Protein 7F01 (pdb70)

Secondary structure (DSSP, 8-state):
----PPPPPPPPPPPP------/----PPPPPPPPPPPP------/------PPPPP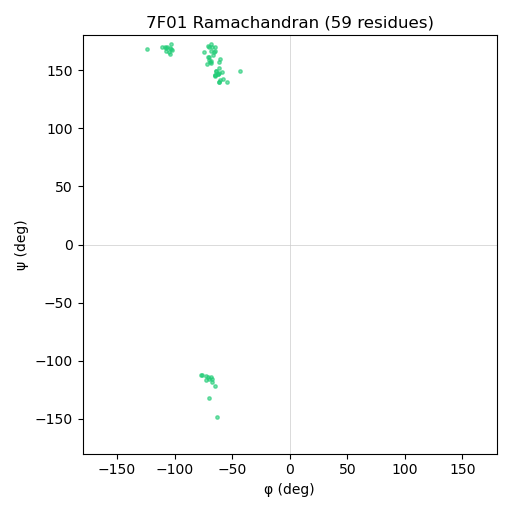PPPPP------

Radius of gyration: 21.05 Å; Cα contacts (8 Å, |Δi|>4): 224; chains: 3; bounding box: 38×9×74 Å

B-factor: mean 18.82, std 9.12, range [4.13, 52.6]

Solvent-accessible surface area: 5560 Å² total

Structure (mmCIF, N/CA/C/O backbone):
data_7F01
#
_entry.id   7F01
#
_cell.length_a   20.320
_cell.length_b   21.260
_cell.length_c   67.600
_cell.angle_alpha   90.000
_cell.angle_beta   90.380
_cell.angle_gamma   90.000
#
_symmetry.space_group_name_H-M   'P 1 21 1'
#
loop_
_entity.id
_entity.type
_entity.pdbx_description
1 polymer 'collagen type XVII'
2 non-polymer 'SULFATE ION'
3 water water
#
loop_
_atom_site.group_PDB
_atom_site.id
_atom_site.type_symbol
_atom_site.label_atom_id
_atom_site.label_alt_id
_atom_site.label_comp_id
_atom_site.label_asym_id
_atom_site.label_entity_id
_atom_site.label_seq_id
_atom_site.pdbx_PDB_ins_code
_atom_site.Cartn_x
_atom_site.Cartn_y
_atom_site.Cartn_z
_atom_site.occupancy
_atom_site.B_iso_or_equiv
_atom_site.auth_seq_id
_atom_site.auth_comp_id
_atom_site.auth_asym_id
_atom_site.auth_atom_id
_atom_site.pdbx_PDB_model_num
ATOM 4 N N . PRO A 1 2 ? 10.445 -1.170 56.512 1.00 13.54 2 PRO A N 1
ATOM 5 C CA . PRO A 1 2 ? 10.566 -1.208 55.051 1.00 14.23 2 PRO A CA 1
ATOM 6 C C . PRO A 1 2 ? 9.323 -0.652 54.371 1.00 11.93 2 PRO A C 1
ATOM 7 O O . PRO A 1 2 ? 8.250 -0.625 54.970 1.00 11.08 2 PRO A O 1
ATOM 19 N N . GLY A 1 4 ? 5.943 -0.389 52.185 1.00 13.05 4 GLY A N 1
ATOM 20 C CA . GLY A 1 4 ? 4.844 -1.315 52.011 1.00 10.52 4 GLY A CA 1
ATOM 21 C C . GLY A 1 4 ? 4.867 -1.939 50.633 1.00 8.33 4 GLY A C 1
ATOM 22 O O . GLY A 1 4 ? 5.585 -1.471 49.749 1.00 10.58 4 GLY A O 1
ATOM 23 N N . PRO A 1 5 ? 4.085 -3.008 50.442 1.00 8.59 5 PRO A N 1
ATOM 24 C CA . PRO A 1 5 ? 4.004 -3.625 49.116 1.00 12.22 5 PRO A CA 1
ATOM 25 C C . PRO A 1 5 ? 3.374 -2.677 48.107 1.00 14.92 5 PRO A C 1
ATOM 26 O O . PRO A 1 5 ? 2.635 -1.771 48.494 1.00 11.19 5 PRO A O 1
ATOM 38 N N . GLY A 1 7 ? 0.751 -1.263 45.303 1.00 12.21 7 GLY A N 1
ATOM 39 C CA . GLY A 1 7 ? -0.688 -1.377 45.206 1.00 11.87 7 GLY A CA 1
ATOM 40 C C . GLY A 1 7 ? -1.113 -2.413 44.184 1.00 10.61 7 GLY A C 1
ATOM 41 O O . GLY A 1 7 ? -0.299 -2.907 43.401 1.00 9.96 7 GLY A O 1
ATOM 42 N N . GLN A 1 8 ? -2.400 -2.744 44.208 1.00 7.63 8 GLN A N 1
ATOM 43 C CA . GLN A 1 8 ? -2.975 -3.645 43.221 1.00 9.04 8 GLN A CA 1
ATOM 44 C C . GLN A 1 8 ? -2.854 -3.070 41.815 1.00 9.22 8 GLN A C 1
ATOM 45 O O . GLN A 1 8 ? -2.826 -1.853 41.616 1.00 9.04 8 GLN A O 1
ATOM 51 N N . ARG A 1 9 ? -2.793 -3.968 40.834 1.00 9.72 9 ARG A N 1
ATOM 52 C CA . ARG A 1 9 ? -2.865 -3.558 39.440 1.00 11.90 9 ARG A CA 1
ATOM 53 C C . ARG A 1 9 ? -4.168 -2.812 39.181 1.00 11.75 9 ARG A C 1
ATOM 54 O O . ARG A 1 9 ? -5.200 -3.082 39.802 1.00 11.75 9 ARG A O 1
ATOM 62 N N . GLY A 1 10 ? -4.115 -1.860 38.254 1.00 7.69 10 GLY A N 1
ATOM 63 C CA . GLY A 1 10 ? -5.315 -1.153 37.867 1.00 7.29 10 GLY A CA 1
ATOM 64 C C . GLY A 1 10 ? -6.270 -2.019 37.065 1.00 15.20 10 GLY A C 1
ATOM 65 O O . GLY A 1 10 ? -5.914 -3.060 36.511 1.00 9.77 10 GLY A O 1
ATOM 66 N N . ARG A 1 11 ? -7.518 -1.565 37.019 1.00 7.39 11 ARG A N 1
ATOM 67 C CA . ARG A 1 11 ? -8.558 -2.213 36.233 1.00 7.76 11 ARG A CA 1
ATOM 68 C C . ARG A 1 11 ? -8.228 -2.137 34.744 1.00 7.54 11 ARG A C 1
ATOM 69 O O . ARG A 1 11 ? -7.576 -1.198 34.279 1.00 7.84 11 ARG A O 1
ATOM 77 N N . GLU A 1 12 ? -8.665 -3.151 33.993 1.00 7.90 12 GLU A N 1
ATOM 78 C CA . GLU A 1 12 ? -8.496 -3.119 32.544 1.00 7.79 12 GLU A CA 1
ATOM 79 C C . GLU A 1 12 ? -9.241 -1.928 31.954 1.00 13.37 12 GLU A C 1
ATOM 80 O O . GLU A 1 12 ? -10.359 -1.605 32.369 1.00 7.98 12 GLU A O 1
ATOM 86 N N . GLY A 1 13 ? -8.614 -1.276 30.978 1.00 7.33 13 GLY A N 1
ATOM 87 C CA . GLY A 1 13 ? -9.167 -0.093 30.364 1.00 7.25 13 GLY A CA 1
ATOM 88 C C . GLY A 1 13 ? -10.456 -0.357 29.612 1.00 7.62 13 GLY A C 1
ATOM 89 O O . GLY A 1 13 ? -10.835 -1.504 29.354 1.00 7.94 13 GLY A O 1
ATOM 90 N N . PRO A 1 14 ? -11.162 0.711 29.254 1.00 8.06 14 PRO A N 1
ATOM 91 C CA . PRO A 1 14 ? -12.432 0.555 28.536 1.00 8.12 14 PRO A CA 1
ATOM 92 C C . PRO A 1 14 ? -12.208 0.159 27.084 1.00 12.49 14 PRO A C 1
ATOM 93 O O . PRO A 1 14 ? -11.107 0.248 26.537 1.00 15.04 14 PRO A O 1
ATOM 97 N N . MET A 1 15 ? -13.292 -0.294 26.458 1.00 11.70 15 MET A N 1
ATOM 98 C CA . MET A 1 15 ? -13.250 -0.666 25.050 1.00 8.65 15 MET A CA 1
ATOM 99 C C . MET A 1 15 ? -12.974 0.556 24.184 1.00 13.24 15 MET A C 1
ATOM 100 O O . MET A 1 15 ? -13.431 1.663 24.481 1.00 13.77 15 MET A O 1
ATOM 105 N N . GLY A 1 16 ? -12.227 0.349 23.102 1.00 11.18 16 GLY A N 1
ATOM 106 C CA . GLY A 1 16 ? -11.915 1.411 22.176 1.00 11.56 16 GLY A CA 1
ATOM 107 C C . GLY A 1 16 ? -13.120 1.847 21.370 1.00 8.69 16 GLY A C 1
ATOM 108 O O . GLY A 1 16 ? -14.179 1.213 21.402 1.00 9.60 16 GLY A O 1
ATOM 109 N N . PRO A 1 17 ? -12.982 2.946 20.633 1.00 9.10 17 PRO A N 1
ATOM 110 C CA . PRO A 1 17 ? -14.106 3.453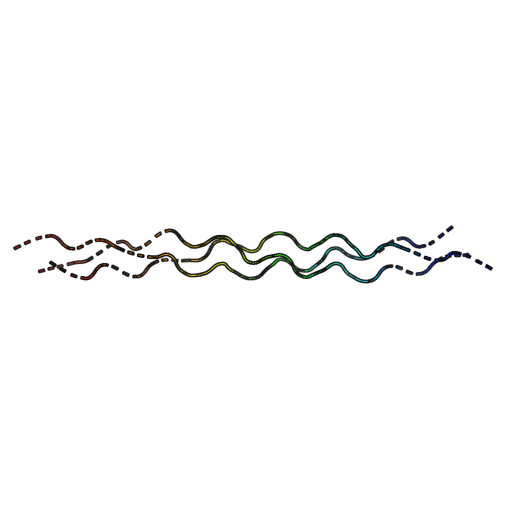 19.841 1.00 11.05 17 PRO A CA 1
ATOM 111 C C . PRO A 1 17 ? -14.392 2.563 18.643 1.00 9.65 17 PRO A C 1
ATOM 112 O O . PRO A 1 17 ? -13.523 1.845 18.142 1.00 10.51 17 PRO A O 1
ATOM 116 N N . ARG A 1 18 ? -15.641 2.616 18.183 1.00 12.35 18 ARG A N 1
ATOM 117 C CA . ARG A 1 18 ? -16.005 1.882 16.979 1.00 17.12 18 ARG A CA 1
ATOM 118 C C . ARG A 1 18 ? -15.215 2.405 15.785 1.00 10.19 18 ARG A C 1
ATOM 119 O O . ARG A 1 18 ? -14.875 3.589 15.703 1.00 13.72 18 ARG A O 1
ATOM 127 N N . GLY A 1 19 ? -14.903 1.498 14.861 1.00 12.74 19 GLY A N 1
ATOM 128 C CA . GLY A 1 19 ? -14.126 1.824 13.692 1.00 10.87 19 GLY A CA 1
ATOM 129 C C . GLY A 1 19 ? -14.820 2.793 12.759 1.00 13.83 19 GLY A C 1
ATOM 130 O O . GLY A 1 19 ? -16.007 3.100 12.905 1.00 12.72 19 GLY A O 1
ATOM 131 N N . PRO A 1 20 ? -14.075 3.301 11.768 1.00 12.73 20 PRO A N 1
ATOM 132 C CA . PRO A 1 20 ? -14.607 4.236 10.773 1.00 15.14 20 PRO A CA 1
ATOM 133 C C . PRO A 1 20 ? -15.619 3.563 9.855 1.00 14.65 20 PRO A C 1
ATOM 134 O O . PRO A 1 20 ? -15.622 2.337 9.740 1.00 14.51 20 PRO A O 1
ATOM 146 N N . GLY A 1 22 ? -17.503 1.983 6.604 1.00 13.25 22 GLY A N 1
ATOM 147 C CA . GLY A 1 22 ? -17.029 1.215 5.471 1.00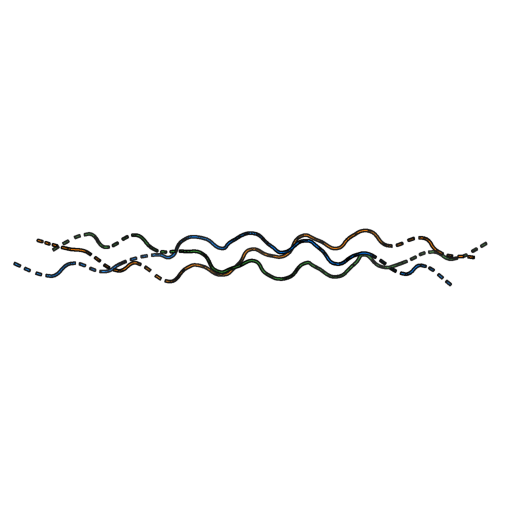 13.52 22 GLY A CA 1
ATOM 148 C C . GLY A 1 22 ? -17.085 2.003 4.179 1.00 18.60 22 GLY A C 1
ATOM 149 O O . GLY A 1 22 ? -17.650 3.095 4.137 1.00 23.09 22 GLY A O 1
ATOM 150 N N . PRO A 1 23 ? -16.480 1.462 3.115 1.00 16.29 23 PRO A N 1
ATOM 151 C CA . PRO A 1 23 ? -16.544 2.114 1.802 1.00 23.70 23 PRO A CA 1
ATOM 152 C C . PRO A 1 23 ? -17.959 2.082 1.236 1.00 23.94 23 PRO A C 1
ATOM 153 O O . PRO A 1 23 ? -18.756 1.237 1.643 1.00 27.72 23 PRO A O 1
ATOM 165 N N . GLY A 1 25 ? -21.041 1.173 -1.275 1.00 30.57 25 GLY A N 1
ATOM 166 C CA . GLY A 1 25 ? -21.349 -0.037 -2.011 1.00 30.35 25 GLY A CA 1
ATOM 167 C C . GLY A 1 25 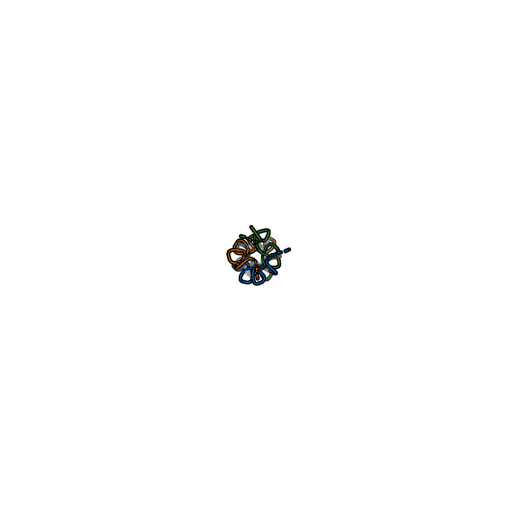? -21.134 0.095 -3.507 1.00 29.47 25 GLY A C 1
ATOM 168 O O . GLY A 1 25 ? -20.907 1.194 -4.012 1.00 30.43 25 GLY A O 1
ATOM 169 N N . PRO A 1 26 ? -21.195 -1.035 -4.227 1.00 19.82 26 PRO A N 1
ATOM 170 C CA . PRO A 1 26 ? -21.051 -1.095 -5.688 1.00 25.11 26 PRO A CA 1
ATOM 171 C C . PRO A 1 26 ? -22.159 -0.348 -6.428 1.00 27.54 26 PRO A C 1
ATOM 172 O O . PRO A 1 26 ? -23.321 -0.414 -6.023 1.00 24.22 26 PRO A O 1
ATOM 184 N N . GLY A 1 28 ? -24.869 0.451 -9.615 1.00 30.32 28 GLY A N 1
ATOM 185 C CA . GLY A 1 28 ? -25.715 -0.336 -10.494 1.00 40.45 28 GLY A CA 1
ATOM 186 C C . GLY A 1 28 ? -26.344 -1.568 -9.871 1.00 38.63 28 GLY A C 1
ATOM 187 O O . GLY A 1 28 ? -26.536 -2.580 -10.545 1.00 25.25 28 GLY A O 1
ATOM 192 N N . PRO B 1 2 ? 7.493 -2.284 61.605 1.00 23.28 2 PRO B N 1
ATOM 193 C CA . PRO B 1 2 ? 6.555 -3.004 60.735 1.00 23.11 2 PRO B CA 1
ATOM 194 C C . PRO B 1 2 ? 6.634 -2.505 59.299 1.00 20.91 2 PRO B C 1
ATOM 195 O O . PRO B 1 2 ? 6.967 -1.344 59.077 1.00 25.83 2 PRO B O 1
ATOM 207 N N . GLY B 1 4 ? 5.389 -0.934 55.792 1.00 21.31 4 GLY B N 1
ATOM 208 C CA . GLY B 1 4 ? 4.410 0.089 55.493 1.00 10.65 4 GLY B CA 1
ATOM 209 C C . GLY B 1 4 ? 3.138 -0.526 54.951 1.00 14.56 4 GLY B C 1
ATOM 210 O O . GLY B 1 4 ? 3.122 -1.698 54.578 1.00 13.79 4 GLY B O 1
ATOM 211 N N . PRO B 1 5 ? 2.053 0.254 54.918 1.00 15.45 5 PRO B N 1
ATOM 212 C CA . PRO B 1 5 ? 0.818 -0.249 54.316 1.00 17.45 5 PRO B CA 1
ATOM 213 C C . PRO B 1 5 ? 0.943 -0.320 52.799 1.00 19.93 5 PRO B C 1
ATOM 214 O O . PRO B 1 5 ? 1.834 0.312 52.229 1.00 14.84 5 PRO B O 1
ATOM 226 N N . GLY B 1 7 ? 0.427 0.287 48.755 1.00 10.73 7 GLY B N 1
ATOM 227 C CA . GLY B 1 7 ? 0.170 1.462 47.946 1.00 6.68 7 GLY B CA 1
ATOM 228 C C . GLY B 1 7 ? -1.258 1.450 47.438 1.00 6.65 7 GLY B C 1
ATOM 229 O O . GLY B 1 7 ? -1.956 0.445 47.568 1.00 10.64 7 GLY B O 1
ATOM 230 N N . GLN B 1 8 ? -1.699 2.570 46.872 1.00 9.54 8 GLN B N 1
ATOM 231 C CA . GLN B 1 8 ? -3.028 2.636 46.287 1.00 8.06 8 GLN B CA 1
ATOM 232 C C . GLN B 1 8 ? -3.093 1.783 45.023 1.00 10.45 8 GLN B C 1
ATOM 233 O O . GLN B 1 8 ? -2.079 1.494 44.382 1.00 11.67 8 GLN B O 1
ATOM 239 N N . ARG B 1 9 ? -4.311 1.380 44.667 1.00 7.07 9 ARG B N 1
ATOM 240 C CA . ARG B 1 9 ? -4.508 0.626 43.439 1.00 5.92 9 ARG B CA 1
ATOM 241 C C . ARG B 1 9 ? -4.092 1.454 42.230 1.00 12.22 9 ARG B C 1
ATOM 242 O O . ARG B 1 9 ? -4.241 2.679 42.202 1.00 6.42 9 ARG B O 1
ATOM 250 N N . GLY B 1 10 ? -3.566 0.764 41.222 1.00 7.65 10 GLY B N 1
ATOM 251 C CA . GLY B 1 10 ? -3.125 1.436 40.019 1.00 5.69 10 GLY B CA 1
ATOM 252 C C . GLY B 1 10 ? -4.269 2.067 39.250 1.00 5.67 10 GLY B C 1
ATOM 253 O O . GLY B 1 10 ? -5.451 1.803 39.480 1.00 10.36 10 GLY B O 1
ATOM 254 N N . ARG B 1 11 ? -3.881 2.931 38.319 1.00 8.33 11 ARG B N 1
ATOM 255 C CA A ARG B 1 11 ? -4.837 3.630 37.470 0.48 6.50 11 ARG B CA 1
ATOM 256 C CA B ARG B 1 11 ? -4.844 3.623 37.482 0.52 6.86 11 ARG B CA 1
ATOM 257 C C . ARG B 1 11 ? -5.610 2.647 36.598 1.00 6.75 11 ARG B C 1
ATOM 258 O O . ARG B 1 11 ? -5.103 1.590 36.213 1.00 14.98 11 ARG B O 1
ATOM 273 N N . GLU B 1 12 ? -6.850 3.013 36.273 1.00 5.77 12 GLU B N 1
ATOM 274 C CA . GLU B 1 12 ? -7.587 2.264 35.266 1.00 5.69 12 GLU B CA 1
ATOM 275 C C . GLU B 1 12 ? -6.837 2.345 33.943 1.00 8.66 12 GLU B C 1
ATOM 276 O O . GLU B 1 12 ? -6.288 3.393 33.589 1.00 9.49 12 GLU B O 1
ATOM 282 N N . GLY B 1 13 ? -6.802 1.229 33.222 1.00 8.28 13 GLY B N 1
ATOM 283 C CA . GLY B 1 13 ? -6.058 1.133 31.989 1.00 5.75 13 GLY B CA 1
ATOM 284 C C . GLY B 1 13 ? -6.518 2.113 30.929 1.00 6.09 13 GLY B C 1
ATOM 285 O O . GLY B 1 13 ? -7.630 2.648 30.981 1.00 9.14 13 GLY B O 1
ATOM 286 N N . PRO B 1 14 ? -5.656 2.383 29.953 1.00 8.08 14 PRO B N 1
ATOM 287 C CA . PRO B 1 14 ? -6.055 3.249 28.840 1.00 6.46 14 PRO B CA 1
ATOM 288 C C . PRO B 1 14 ? -7.098 2.570 27.968 1.00 6.84 14 PRO B C 1
ATOM 289 O O . PRO B 1 14 ? -7.235 1.345 27.942 1.00 9.59 14 PRO B O 1
ATOM 293 N N . MET B 1 15 ? -7.843 3.401 27.247 1.00 6.57 15 MET B N 1
ATOM 294 C CA . MET B 1 15 ? -8.843 2.900 26.317 1.00 8.44 15 MET B CA 1
ATOM 295 C C . MET B 1 15 ? -8.186 2.051 25.234 1.00 9.46 15 MET B C 1
ATOM 296 O O . MET B 1 15 ? -7.044 2.291 24.832 1.00 10.49 15 MET B O 1
ATOM 301 N N . GLY B 1 16 ? -8.921 1.045 24.764 1.00 8.52 16 GLY B N 1
ATOM 302 C CA . GLY B 1 16 ? -8.437 0.176 23.719 1.00 6.97 16 GLY B CA 1
ATOM 303 C C . GLY B 1 16 ? -8.346 0.875 22.378 1.00 10.00 16 GLY B C 1
ATOM 304 O O . GLY B 1 16 ? -8.824 2.001 22.202 1.00 11.52 16 GLY B O 1
ATOM 305 N N . PRO B 1 17 ? -7.726 0.216 21.403 1.00 8.35 17 PRO B N 1
ATOM 306 C CA . PRO B 1 17 ? -7.577 0.827 20.079 1.00 8.79 17 PRO B CA 1
ATOM 307 C C . PRO B 1 17 ? -8.903 0.917 19.340 1.00 13.50 17 PRO B C 1
ATOM 308 O O . PRO B 1 17 ? -9.879 0.232 19.653 1.00 11.77 17 PRO B O 1
ATOM 312 N N . ARG B 1 18 ? -8.914 1.789 18.337 1.00 12.18 18 ARG B N 1
ATOM 313 C CA . ARG B 1 18 ? -10.086 1.977 17.498 1.00 8.76 18 ARG B CA 1
ATOM 314 C C . ARG B 1 18 ? -10.382 0.713 16.698 1.00 14.21 18 ARG B C 1
ATOM 315 O O . ARG B 1 18 ? -9.477 -0.019 16.289 1.00 13.42 18 ARG B O 1
ATOM 323 N N . GLY B 1 19 ? -11.670 0.457 16.478 1.00 10.49 19 GLY B N 1
ATOM 324 C CA . GLY B 1 19 ? -12.099 -0.708 15.744 1.00 9.12 19 GLY B CA 1
ATOM 325 C C . GLY B 1 19 ? -11.722 -0.640 14.279 1.00 16.56 19 GLY B C 1
ATOM 326 O O . GLY B 1 19 ? -11.339 0.413 13.760 1.00 13.60 19 GLY B O 1
ATOM 327 N N . PRO B 1 20 ? -11.816 -1.779 13.578 1.00 13.59 20 PRO B N 1
ATOM 328 C CA . PRO B 1 20 ? -11.526 -1.815 12.142 1.00 17.59 20 PRO B CA 1
ATOM 329 C C . PRO B 1 20 ? -12.608 -1.095 11.349 1.00 15.68 20 PRO B C 1
ATOM 330 O O . PRO B 1 20 ? -13.710 -0.903 11.861 1.00 18.03 20 PRO B O 1
ATOM 342 N N . GLY B 1 22 ? -15.693 -0.287 8.768 1.00 20.10 22 GLY B N 1
ATOM 343 C CA . GLY B 1 22 ? -16.912 -1.017 8.486 1.00 21.30 22 GLY B CA 1
ATOM 344 C C . GLY B 1 22 ? -16.858 -1.793 7.189 1.00 28.58 22 GLY B C 1
ATOM 345 O O . GLY B 1 22 ? -15.951 -1.600 6.376 1.00 16.75 22 GLY B O 1
ATOM 346 N N . PRO B 1 23 ? -17.829 -2.689 6.987 1.00 18.34 23 PRO B N 1
ATOM 347 C CA . PRO B 1 23 ? -17.920 -3.401 5.715 1.00 20.32 23 PRO B CA 1
ATOM 348 C C . PRO B 1 23 ? -18.515 -2.517 4.631 1.00 21.56 23 PRO B C 1
ATOM 349 O O . PRO B 1 23 ? -19.202 -1.541 4.939 1.00 19.82 23 PRO B O 1
ATOM 361 N N . GLY B 1 25 ? -20.856 -0.830 1.840 1.00 30.09 25 GLY B N 1
ATOM 362 C CA . GLY B 1 25 ? -22.286 -0.616 1.788 1.0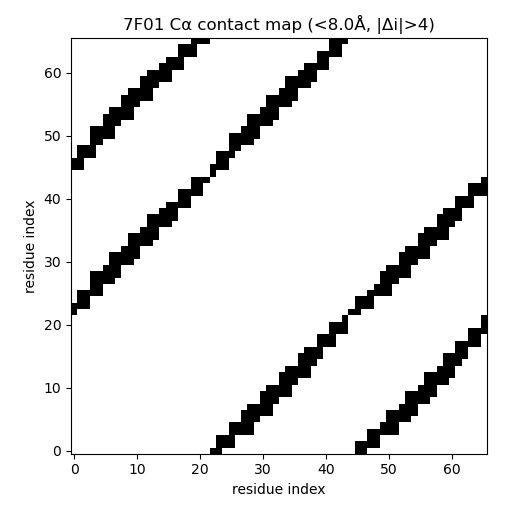0 22.98 25 GLY B CA 1
ATOM 363 C C . GLY B 1 25 ? -22.925 -1.567 0.801 1.00 27.04 25 GLY B C 1
ATOM 364 O O . GLY B 1 25 ? -22.230 -2.249 0.047 1.00 20.63 25 GLY B O 1
ATOM 365 N N . PRO B 1 26 ? -24.260 -1.624 0.797 1.00 26.48 26 PRO B N 1
ATOM 366 C CA . PRO B 1 26 ? -24.933 -2.481 -0.179 1.00 26.43 26 PRO B CA 1
ATOM 367 C C . PRO B 1 26 ? -24.930 -1.848 -1.563 1.00 31.66 26 PRO B C 1
ATOM 368 O O . PRO B 1 26 ? -24.760 -0.634 -1.683 1.00 25.98 26 PRO B O 1
ATOM 380 N N . GLY B 1 28 ? -26.255 -0.115 -4.943 1.00 26.84 28 GLY B N 1
ATOM 381 C CA . GLY B 1 28 ? -27.304 0.871 -5.125 1.00 28.86 28 GLY B CA 1
ATOM 382 C C . GLY B 1 28 ? -27.236 1.609 -6.447 1.00 38.23 28 GLY B C 1
ATOM 383 O O . GLY B 1 28 ? -26.267 1.475 -7.195 1.00 32.61 28 GLY B O 1
ATOM 388 N N . PRO C 1 2 ? 9.496 3.056 64.053 1.00 37.63 2 PRO C N 1
ATOM 389 C CA . PRO C 1 2 ? 8.397 3.614 63.263 1.00 31.43 2 PRO C CA 1
ATOM 390 C C . PRO C 1 2 ? 8.107 2.757 62.039 1.00 21.93 2 PRO C C 1
ATOM 391 O O . PRO C 1 2 ? 9.031 2.215 61.431 1.00 30.07 2 PRO C O 1
ATOM 403 N N . GLY C 1 4 ? 7.268 1.512 58.218 1.00 17.74 4 GLY C N 1
ATOM 404 C CA . GLY C 1 4 ? 7.759 1.930 56.922 1.00 12.86 4 GLY C CA 1
ATOM 405 C C . GL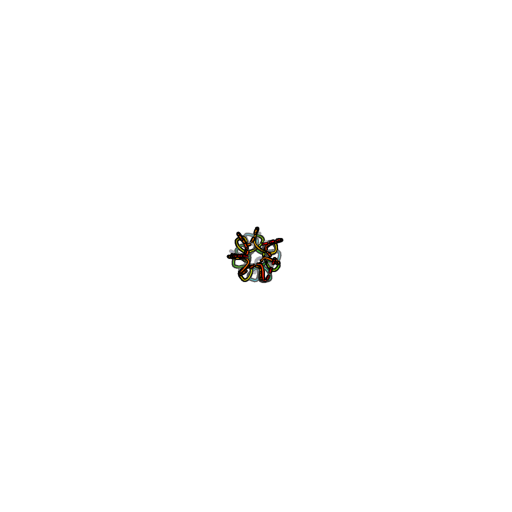Y C 1 4 ? 6.739 2.778 56.197 1.00 13.81 4 GLY C C 1
ATOM 406 O O . GLY C 1 4 ? 5.566 2.805 56.571 1.00 13.95 4 GLY C O 1
ATOM 407 N N . PRO C 1 5 ? 7.182 3.490 55.155 1.00 11.70 5 PRO C N 1
ATOM 408 C CA . PRO C 1 5 ? 6.255 4.313 54.380 1.00 8.72 5 PRO C CA 1
ATOM 409 C C . PRO C 1 5 ? 5.330 3.475 53.515 1.00 10.28 5 PRO C C 1
ATOM 410 O O . PRO C 1 5 ? 5.586 2.290 53.284 1.00 13.93 5 PRO C O 1
ATOM 422 N N . GLY C 1 7 ? 3.852 2.071 50.120 1.00 19.63 7 GLY C N 1
ATOM 423 C CA . GLY C 1 7 ? 4.505 1.683 48.898 1.00 19.46 7 GLY C CA 1
ATOM 424 C C . GLY C 1 7 ? 3.953 2.436 47.720 1.00 11.56 7 GLY C C 1
ATOM 425 O O . GLY C 1 7 ? 2.949 3.119 47.820 1.00 10.25 7 GLY C O 1
ATOM 426 N N . GLN C 1 8 ? 4.653 2.313 46.602 1.00 18.37 8 GLN C N 1
ATOM 427 C CA . GLN C 1 8 ? 4.232 2.851 45.314 1.00 15.66 8 GLN C CA 1
ATOM 428 C C . GLN C 1 8 ? 2.840 2.376 44.921 1.00 9.63 8 GLN C C 1
ATOM 429 O O . GLN C 1 8 ? 2.502 1.212 45.150 1.00 11.18 8 GLN C O 1
ATOM 435 N N . ARG C 1 9 ? 2.027 3.270 44.353 1.00 16.37 9 ARG C N 1
ATOM 436 C CA . ARG C 1 9 ? 0.816 2.886 43.645 1.00 13.50 9 ARG C CA 1
ATOM 437 C C . ARG C 1 9 ? 1.059 1.680 42.747 1.00 12.75 9 ARG C C 1
ATOM 438 O O . ARG C 1 9 ? 2.146 1.509 42.185 1.00 10.82 9 ARG C O 1
ATOM 446 N N . GLY C 1 10 ? 0.018 0.878 42.572 1.00 6.15 10 GLY C N 1
ATOM 447 C CA . GLY C 1 10 ? 0.107 -0.279 41.711 1.00 4.89 10 GLY C CA 1
ATOM 448 C C . GLY C 1 10 ? 0.275 0.090 40.248 1.00 8.29 10 GLY C C 1
ATOM 449 O O . GLY C 1 10 ? 0.154 1.244 39.837 1.00 12.20 10 GLY C O 1
ATOM 450 N N . ARG C 1 11 ? 0.562 -0.932 39.446 1.00 14.42 11 ARG C N 1
ATOM 451 C CA . ARG C 1 11 ? 0.745 -0.746 38.014 1.00 5.89 11 ARG C CA 1
ATOM 452 C C . ARG C 1 11 ? -0.548 -0.274 37.359 1.00 10.28 11 ARG C C 1
ATOM 453 O O . ARG C 1 11 ? -1.652 -0.605 37.801 1.00 9.26 11 ARG C O 1
ATOM 461 N N . GLU C 1 12 ? -0.398 0.507 36.291 1.00 6.10 12 GLU C N 1
ATOM 462 C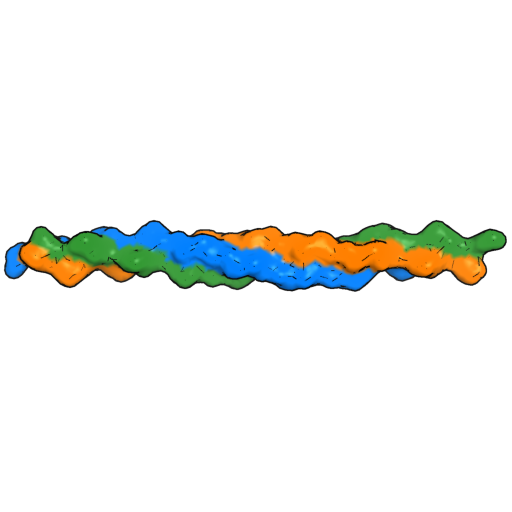 CA . GLU C 1 12 ? -1.533 0.879 35.458 1.00 7.72 12 GLU C CA 1
ATOM 463 C C . GLU C 1 12 ? -2.227 -0.366 34.917 1.00 8.70 12 GLU C C 1
ATOM 464 O O . GLU C 1 12 ? -1.580 -1.365 34.591 1.00 9.20 12 GLU C O 1
ATOM 470 N N . GLY C 1 13 ? -3.554 -0.312 34.838 1.00 6.65 13 GLY C N 1
ATOM 471 C CA . GLY C 1 13 ? -4.316 -1.389 34.250 1.00 4.77 13 GLY C CA 1
ATOM 472 C C . GLY C 1 13 ? -3.945 -1.603 32.797 1.00 7.72 13 GLY C C 1
ATOM 473 O O . GLY C 1 13 ? -3.423 -0.704 32.130 1.00 10.39 13 GLY C O 1
ATOM 474 N N . PRO C 1 14 ? -4.195 -2.801 32.278 1.00 5.73 14 PRO C N 1
ATOM 475 C CA . PRO C 1 14 ? -3.878 -3.068 30.873 1.00 7.89 14 PRO C CA 1
ATOM 476 C C . PRO C 1 14 ? -4.791 -2.277 29.952 1.00 7.77 14 PRO C C 1
ATOM 477 O O . PRO C 1 14 ? -5.898 -1.876 30.319 1.00 9.88 14 PRO C O 1
ATOM 481 N N . MET C 1 15 ? -4.299 -2.048 28.738 1.00 7.49 15 MET C N 1
ATOM 482 C CA . MET C 1 15 ? -5.101 -1.367 27.730 1.00 4.13 15 MET C CA 1
ATOM 483 C C . MET C 1 15 ? -6.368 -2.165 27.445 1.00 11.07 15 MET C C 1
ATOM 484 O O . MET C 1 15 ? -6.354 -3.400 27.425 1.00 10.14 15 MET C O 1
ATOM 489 N N . GLY C 1 16 ? -7.475 -1.452 27.245 1.00 7.69 16 GLY C N 1
ATOM 490 C CA . GLY C 1 16 ? -8.759 -2.075 27.029 1.00 4.31 16 GLY C CA 1
ATOM 491 C C . GLY C 1 16 ? -8.855 -2.815 25.710 1.00 10.00 16 GLY C C 1
ATOM 492 O O . GLY C 1 16 ? -7.959 -2.746 24.863 1.00 10.65 16 GLY C O 1
ATOM 493 N N . PRO C 1 17 ? -9.953 -3.541 25.513 1.00 7.29 17 PRO C N 1
ATOM 494 C CA . PRO C 1 17 ? -10.137 -4.275 24.258 1.00 9.47 17 PRO C CA 1
ATOM 495 C C . PRO C 1 17 ? -10.388 -3.335 23.089 1.00 12.42 17 PRO C C 1
ATOM 496 O O . PRO C 1 17 ? -10.796 -2.182 23.248 1.00 6.73 17 PRO C O 1
ATOM 500 N N . ARG C 1 18 ? -10.131 -3.859 21.895 1.00 10.34 18 ARG C N 1
ATOM 501 C CA . ARG C 1 18 ? -10.336 -3.107 20.667 1.00 9.66 18 ARG C CA 1
ATOM 502 C C . ARG C 1 18 ? -11.815 -2.798 20.461 1.00 8.14 18 ARG C C 1
ATOM 503 O O . ARG C 1 18 ? -12.696 -3.579 20.831 1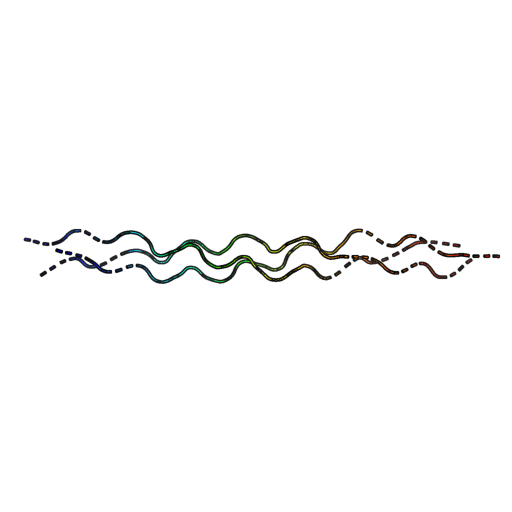.00 11.06 18 ARG C O 1
ATOM 511 N N . GLY C 1 19 ? -12.083 -1.636 19.872 1.00 10.31 19 GLY C N 1
ATOM 512 C CA . GLY C 1 19 ? -13.433 -1.248 19.542 1.00 8.84 19 GLY C CA 1
ATOM 513 C C . GLY C 1 19 ? -14.027 -2.140 18.473 1.00 11.30 19 GLY C C 1
ATOM 514 O O . GLY C 1 19 ? -13.317 -2.871 17.775 1.00 12.76 19 GLY C O 1
ATOM 515 N N . PRO C 1 20 ? -15.357 -2.106 18.330 1.00 13.60 20 PRO C N 1
ATOM 516 C CA . PRO C 1 20 ? -16.027 -2.902 17.299 1.00 21.40 20 PRO C CA 1
ATOM 517 C C . PRO C 1 20 ? -15.769 -2.359 15.899 1.00 23.13 20 PRO C C 1
ATOM 518 O O . PRO C 1 20 ? -15.396 -1.194 15.748 1.00 10.09 20 PRO C O 1
ATOM 530 N N . GLY C 1 22 ? -16.490 -0.679 12.286 1.00 16.45 22 GLY C N 1
ATOM 531 C CA . GLY C 1 22 ? -17.336 0.448 11.947 1.00 10.13 22 GLY C CA 1
ATOM 532 C C . GLY C 1 22 ? -18.646 0.059 11.295 1.00 21.02 22 GLY C C 1
ATOM 533 O O . GLY C 1 22 ? -18.844 -1.098 10.923 1.00 18.96 22 GLY C O 1
ATOM 534 N N . PRO C 1 23 ? -19.560 1.029 11.159 1.00 20.97 23 PRO C N 1
ATOM 535 C CA . PRO C 1 23 ? -20.820 0.775 10.462 1.00 29.25 23 PRO C CA 1
ATOM 536 C C . PRO C 1 23 ? -20.573 0.533 8.982 1.00 20.67 23 PRO C C 1
ATOM 537 O O . PRO C 1 23 ? -19.559 0.993 8.455 1.00 17.97 23 PRO C O 1
ATOM 549 N N . GLY C 1 25 ? -20.662 0.964 4.935 1.00 23.87 25 GLY C N 1
ATOM 550 C CA . GLY C 1 25 ? -20.625 2.159 4.118 1.00 28.38 25 GLY C CA 1
ATOM 551 C C . GLY C 1 25 ? -21.984 2.533 3.566 1.00 29.57 25 GLY C C 1
ATOM 552 O O . GLY C 1 25 ? -22.948 1.779 3.704 1.00 30.92 25 GLY C O 1
ATOM 553 N N . PRO C 1 26 ? -22.072 3.708 2.933 1.00 29.61 26 PRO C N 1
ATOM 554 C CA . PRO C 1 26 ? -23.330 4.114 2.306 1.00 27.57 26 PRO C CA 1
ATOM 555 C C . PRO C 1 26 ? -23.620 3.258 1.079 1.00 32.95 26 PRO C C 1
ATOM 556 O O . PRO C 1 26 ? -22.713 2.611 0.554 1.00 30.20 26 PRO C O 1
ATOM 568 N N . GLY C 1 28 ? -24.660 2.003 -2.896 1.00 36.54 28 GLY C N 1
ATOM 569 C CA . GLY C 1 28 ? -24.058 2.307 -4.181 1.00 40.49 28 GLY C CA 1
ATOM 570 C C . GLY C 1 28 ? -24.745 3.442 -4.915 1.00 33.19 28 GLY C C 1
ATOM 571 O O . GLY C 1 28 ? -24.213 3.975 -5.887 1.00 37.37 28 GLY C O 1
#

Foldseek 3Di:
DDDDDDDDDDDDDDDDDDDDDD/DDDDDDDDDDDDDDDDDDDDDD/DDDDDDDDDDDDDDDDDDDDDD

Sequence (66 aa):
PGPGQRGREGPMGPRGPGPGPGPGPGQRGRREGPMGPRGPGPGPGPGPGQRGREGPMGPRGPGPGPG